Protein AF-A0A837HN76-F1 (afdb_monomer_lite)

Secondary structure (DSSP, 8-state):
----------------TT-----SSPB-TT-BSHHHHHHHHHHHHHH------SSB--HHHHHHHHHH-TT--B-HHHHHHHHT-

InterPro domains:
  IPR036365 PGBD-like superfamily [SSF47090] (22-83)
  IPR036366 PGBD superfamily [G3DSA:1.10.101.10] (19-85)

pLDDT: mean 71.06, std 16.54, range [32.06, 85.88]

Radius of gyration: 13.89 Å; chains: 1; bounding box: 26×21×50 Å

Foldseek 3Di:
DPPPDDPPPPPPPDDDPQAQCLDQDKDAQFFFDSSQLSVQVLCCVVPVPPDDSRRTCDPVNLVVCCVVDVVSICHPVNRVVSSVD

Sequence (85 aa):
MNAGATPATPASTSQSTGSYNFGTTTLKNGSKGEAVKELQRFLNDKLNLGLVLDGKLGPKTIAVINGLVADGLIGAKTKAMMNAQ

Structure (mmCIF, N/CA/C/O backbone):
data_AF-A0A837HN76-F1
#
_entry.id   AF-A0A837HN76-F1
#
loop_
_atom_site.group_PDB
_atom_site.id
_atom_site.type_symbol
_atom_site.label_atom_id
_atom_site.label_alt_id
_atom_site.label_comp_id
_atom_site.label_asym_id
_atom_site.label_entity_id
_atom_site.label_seq_id
_atom_site.pdbx_PDB_ins_code
_atom_site.Cartn_x
_atom_site.Cartn_y
_atom_site.Cartn_z
_atom_site.occupancy
_atom_site.B_iso_or_equiv
_atom_site.a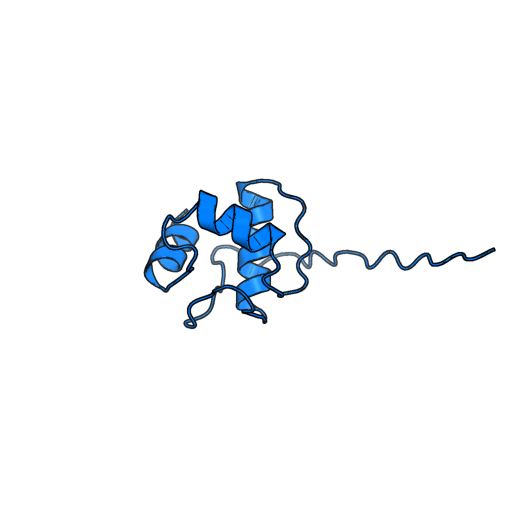uth_seq_id
_atom_site.auth_comp_id
_atom_site.auth_asym_id
_atom_site.auth_atom_id
_atom_site.pdbx_PDB_model_num
ATOM 1 N N . MET A 1 1 ? 7.209 -1.518 -39.090 1.00 40.50 1 MET A N 1
ATOM 2 C CA . MET A 1 1 ? 7.702 -2.161 -37.854 1.00 40.50 1 MET A CA 1
ATOM 3 C C . MET A 1 1 ? 7.241 -1.301 -36.681 1.00 40.50 1 MET A C 1
ATOM 5 O O . MET A 1 1 ? 7.648 -0.151 -36.617 1.00 40.50 1 MET A O 1
ATOM 9 N N . ASN A 1 2 ? 6.328 -1.781 -35.828 1.00 37.25 2 ASN A N 1
ATOM 10 C CA . ASN A 1 2 ? 5.870 -1.017 -34.658 1.00 37.25 2 ASN A CA 1
ATOM 11 C C . ASN A 1 2 ? 6.934 -1.101 -33.555 1.00 37.25 2 ASN A C 1
ATOM 13 O O . ASN A 1 2 ? 6.910 -2.001 -32.721 1.00 37.25 2 ASN A O 1
ATOM 17 N N . ALA A 1 3 ? 7.893 -0.178 -33.583 1.00 39.62 3 ALA A N 1
ATOM 18 C CA . ALA A 1 3 ? 8.835 0.034 -32.493 1.00 39.62 3 ALA A CA 1
ATOM 19 C C . ALA A 1 3 ? 8.190 0.962 -31.448 1.00 39.62 3 ALA A C 1
ATOM 21 O O . ALA A 1 3 ? 8.528 2.135 -31.337 1.00 39.62 3 ALA A O 1
ATOM 22 N N . GLY A 1 4 ? 7.221 0.433 -30.698 1.00 33.19 4 GLY A N 1
ATOM 23 C CA . GLY A 1 4 ? 6.639 1.088 -29.524 1.00 33.19 4 GLY A CA 1
ATOM 24 C C . GLY A 1 4 ? 7.520 0.890 -28.293 1.00 33.19 4 GLY A C 1
ATOM 25 O O . GLY A 1 4 ? 7.078 0.321 -27.301 1.00 33.19 4 GLY A O 1
ATOM 26 N N . ALA A 1 5 ? 8.786 1.295 -28.371 1.00 41.94 5 ALA A N 1
ATOM 27 C CA . ALA A 1 5 ? 9.647 1.364 -27.204 1.00 41.94 5 ALA A CA 1
ATOM 28 C C . ALA A 1 5 ? 9.387 2.699 -26.496 1.00 41.94 5 ALA A C 1
ATOM 30 O O . ALA A 1 5 ? 10.060 3.691 -26.748 1.00 41.94 5 ALA A O 1
ATOM 31 N N . THR A 1 6 ? 8.424 2.717 -25.579 1.00 32.06 6 THR A N 1
ATOM 32 C CA . THR A 1 6 ? 8.541 3.583 -24.404 1.00 32.06 6 THR A CA 1
ATOM 33 C C . THR A 1 6 ? 8.930 2.698 -23.230 1.00 32.06 6 THR A C 1
ATOM 35 O O . THR A 1 6 ? 8.047 2.179 -22.542 1.00 32.06 6 THR A O 1
ATOM 38 N N . PRO A 1 7 ? 10.233 2.492 -22.968 1.00 42.56 7 PRO A N 1
ATOM 39 C CA . PRO A 1 7 ? 10.664 2.253 -21.607 1.00 42.56 7 PRO A CA 1
ATOM 40 C C . PRO A 1 7 ? 10.287 3.514 -20.825 1.00 42.56 7 PRO A C 1
ATOM 42 O O . PRO A 1 7 ? 11.018 4.500 -20.813 1.00 42.56 7 PRO A O 1
ATOM 45 N N . ALA A 1 8 ? 9.102 3.520 -20.213 1.00 36.25 8 ALA A N 1
ATOM 46 C CA . ALA A 1 8 ? 8.875 4.396 -19.080 1.00 36.25 8 ALA A CA 1
ATOM 47 C C . ALA A 1 8 ? 9.799 3.863 -17.987 1.00 36.25 8 ALA A C 1
ATOM 49 O O . ALA A 1 8 ? 9.463 2.932 -17.257 1.00 36.25 8 ALA A O 1
ATOM 50 N N . THR A 1 9 ? 11.015 4.396 -17.973 1.00 33.53 9 THR A N 1
ATOM 51 C CA . THR A 1 9 ? 11.958 4.327 -16.872 1.00 33.53 9 THR A CA 1
ATOM 52 C C . THR A 1 9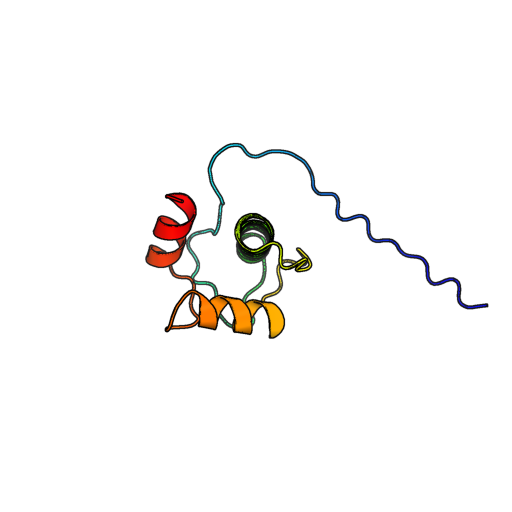 ? 11.152 4.454 -15.580 1.00 33.53 9 THR A C 1
ATOM 54 O O . THR A 1 9 ? 10.512 5.495 -15.396 1.00 33.53 9 THR A O 1
ATOM 57 N N . PRO A 1 10 ? 11.123 3.460 -14.671 1.00 47.34 10 PRO A N 1
ATOM 58 C CA . PRO A 1 10 ? 10.777 3.781 -13.306 1.00 47.34 10 PRO A CA 1
ATOM 59 C C . PRO A 1 10 ? 11.910 4.689 -12.841 1.00 47.34 10 PRO A C 1
ATOM 61 O O . PRO A 1 10 ? 12.988 4.227 -12.470 1.00 47.34 10 PRO A O 1
ATOM 64 N N . ALA A 1 11 ? 11.693 6.000 -12.936 1.00 42.28 11 ALA A N 1
ATOM 65 C CA . ALA A 1 11 ? 12.398 6.962 -12.122 1.00 42.28 11 ALA A CA 1
ATOM 66 C C . ALA A 1 11 ? 12.066 6.577 -10.677 1.00 42.28 11 ALA A C 1
ATOM 68 O O . ALA A 1 11 ? 11.101 7.046 -10.081 1.00 42.28 11 ALA A O 1
ATOM 69 N N . SER A 1 12 ? 12.829 5.622 -10.152 1.00 42.44 12 SER A N 1
ATOM 70 C CA . SER A 1 12 ? 12.949 5.374 -8.733 1.00 42.44 12 SER A CA 1
ATOM 71 C C . SER A 1 12 ? 13.798 6.532 -8.234 1.00 42.44 12 SER A C 1
ATOM 73 O O . SER A 1 12 ? 15.013 6.421 -8.087 1.00 42.44 12 SER A O 1
ATOM 75 N N . THR A 1 13 ? 13.181 7.713 -8.146 1.00 40.31 13 THR A N 1
ATOM 76 C CA . THR A 1 13 ? 13.821 8.879 -7.563 1.00 40.31 13 THR A CA 1
ATOM 77 C C . THR A 1 13 ? 14.089 8.517 -6.115 1.00 40.31 13 THR A C 1
ATOM 79 O O . THR A 1 13 ? 13.175 8.290 -5.320 1.00 40.31 13 THR A O 1
ATOM 82 N N . SER A 1 14 ? 15.376 8.363 -5.849 1.00 40.59 14 SER A N 1
ATOM 83 C CA . SER A 1 14 ? 16.007 8.171 -4.564 1.00 40.59 14 SER A CA 1
ATOM 84 C C . SER A 1 14 ? 15.336 8.952 -3.435 1.00 40.59 14 SER A C 1
ATOM 86 O O . SER A 1 14 ? 15.024 10.129 -3.575 1.00 40.59 14 SER A O 1
ATOM 88 N N . GLN A 1 15 ? 15.265 8.280 -2.284 1.00 43.03 15 GLN A N 1
ATOM 89 C CA . GLN A 1 15 ? 15.357 8.870 -0.947 1.00 43.03 15 GLN A CA 1
ATOM 90 C C . GLN A 1 15 ? 14.181 9.748 -0.486 1.00 43.03 15 GLN A C 1
ATOM 92 O O . GLN A 1 15 ? 14.154 10.961 -0.657 1.00 43.03 15 GLN A O 1
ATOM 97 N N . SER A 1 16 ? 13.319 9.152 0.338 1.00 39.88 16 SER A N 1
ATOM 98 C CA . SER A 1 16 ? 13.075 9.766 1.643 1.00 39.88 16 SER A CA 1
ATOM 99 C C . SER A 1 16 ? 13.283 8.707 2.715 1.00 39.88 16 SER A C 1
ATOM 101 O O . SER A 1 16 ? 12.522 7.755 2.867 1.00 39.88 16 SER A O 1
ATOM 103 N N . THR A 1 17 ? 14.420 8.837 3.380 1.00 43.09 17 THR A N 1
ATOM 104 C CA . THR A 1 17 ? 14.803 8.122 4.587 1.00 43.09 17 THR A CA 1
ATOM 105 C C . THR A 1 17 ? 13.694 8.210 5.635 1.00 43.09 17 THR A C 1
ATOM 107 O O . THR A 1 17 ? 13.470 9.269 6.215 1.00 43.09 17 THR A O 1
ATOM 110 N N . GLY A 1 18 ? 13.041 7.077 5.900 1.00 56.62 18 GLY A N 1
ATOM 111 C CA . GLY A 1 18 ? 12.496 6.759 7.221 1.00 56.62 18 GLY A CA 1
ATOM 112 C C . GLY A 1 18 ? 10.981 6.801 7.413 1.00 56.62 18 GLY A C 1
ATOM 113 O O . GLY A 1 18 ? 10.539 6.414 8.489 1.00 56.62 18 GLY A O 1
ATOM 114 N N . SER A 1 19 ? 10.160 7.234 6.449 1.00 62.41 19 SER A N 1
ATOM 115 C CA . SER A 1 19 ? 8.696 7.164 6.615 1.00 62.41 19 SER A CA 1
ATOM 116 C C . SER A 1 19 ? 7.932 7.151 5.293 1.00 62.41 19 SER A C 1
ATOM 118 O O . SER A 1 19 ? 8.047 8.069 4.481 1.00 62.41 19 SER A O 1
ATOM 120 N N . TYR A 1 20 ? 7.111 6.122 5.093 1.00 73.12 20 TYR A N 1
ATOM 121 C CA . TYR A 1 20 ? 6.198 6.035 3.958 1.00 73.12 20 TYR A CA 1
ATOM 122 C C . TYR A 1 20 ? 4.988 6.936 4.212 1.00 73.12 20 TYR A C 1
ATOM 124 O O . TYR A 1 20 ? 4.220 6.737 5.158 1.00 73.12 20 TYR A O 1
ATOM 132 N N . ASN A 1 21 ? 4.784 7.929 3.348 1.00 74.25 21 ASN A N 1
ATOM 133 C CA . ASN A 1 21 ? 3.689 8.882 3.506 1.00 74.25 21 ASN A CA 1
ATOM 134 C C . ASN A 1 21 ? 2.423 8.351 2.835 1.00 74.25 21 ASN A C 1
ATOM 136 O O . ASN A 1 21 ? 1.984 8.816 1.786 1.00 74.25 21 ASN A O 1
ATOM 140 N N . PHE A 1 22 ? 1.777 7.382 3.476 1.00 75.06 22 PHE A N 1
ATOM 141 C CA . PHE A 1 22 ? 0.523 6.826 2.972 1.00 75.06 22 PHE A CA 1
ATOM 142 C C . PHE A 1 22 ? -0.656 7.820 3.049 1.00 75.06 22 PHE A C 1
ATOM 144 O O . PHE A 1 22 ? -1.762 7.481 2.635 1.00 75.06 22 PHE A O 1
ATOM 151 N N . GLY A 1 23 ? -0.477 9.021 3.610 1.00 74.81 23 GLY A N 1
ATOM 152 C CA . GLY A 1 23 ? -1.537 10.010 3.836 1.00 74.81 23 GLY A CA 1
ATOM 153 C C . GLY A 1 23 ? -2.568 9.576 4.888 1.00 74.81 23 GLY A C 1
ATOM 154 O O . GLY A 1 23 ? -2.512 8.474 5.433 1.00 74.81 23 GLY A O 1
ATOM 155 N N . THR A 1 24 ? -3.559 10.422 5.163 1.00 73.44 24 THR A N 1
ATOM 156 C CA . THR A 1 24 ? -4.614 10.141 6.160 1.00 73.44 24 THR A CA 1
ATOM 157 C C . THR A 1 24 ? -5.803 9.366 5.585 1.00 73.44 24 THR A C 1
ATOM 159 O O . THR A 1 24 ? -6.520 8.699 6.326 1.00 73.44 24 THR A O 1
ATOM 162 N N . THR A 1 25 ? -5.982 9.370 4.262 1.00 78.62 25 THR A N 1
ATOM 163 C CA . THR A 1 25 ? -7.120 8.725 3.588 1.00 78.62 25 THR A CA 1
ATOM 164 C C . THR A 1 25 ? -6.982 7.210 3.529 1.00 78.62 25 THR A C 1
ATOM 166 O O . THR A 1 25 ? -5.982 6.697 3.028 1.00 78.62 25 THR A O 1
ATOM 169 N N . THR A 1 26 ? -8.000 6.474 3.966 1.00 84.38 26 THR A N 1
ATOM 170 C CA . THR A 1 26 ? -8.048 5.013 3.827 1.00 84.38 26 THR A CA 1
ATOM 171 C C . THR A 1 26 ? -7.957 4.594 2.358 1.00 84.38 26 THR A C 1
ATOM 173 O O . THR A 1 26 ? -8.749 5.043 1.528 1.00 84.38 26 THR A O 1
ATOM 176 N N . LEU A 1 27 ? -6.997 3.724 2.034 1.00 83.56 27 LEU A N 1
ATOM 177 C CA . LEU A 1 27 ? -6.834 3.188 0.683 1.00 83.56 27 LEU A CA 1
ATOM 178 C C . LEU A 1 27 ? -7.661 1.911 0.526 1.00 83.56 27 LEU A C 1
ATOM 180 O O . LEU A 1 27 ? -7.613 1.026 1.379 1.00 83.56 27 LEU A O 1
ATOM 184 N N . LYS A 1 28 ? -8.414 1.829 -0.569 1.00 82.31 28 LYS A N 1
ATOM 185 C CA . LYS A 1 28 ? -9.304 0.720 -0.931 1.00 82.31 28 LYS A CA 1
ATOM 186 C C . LYS A 1 28 ? -9.270 0.473 -2.441 1.00 82.31 28 LYS A C 1
ATOM 188 O O . LYS A 1 28 ? -8.625 1.207 -3.188 1.00 82.31 28 LYS A O 1
ATOM 193 N N . ASN A 1 29 ? -9.999 -0.542 -2.900 1.00 79.81 29 ASN A N 1
ATOM 194 C CA . ASN A 1 29 ? -10.284 -0.764 -4.322 1.00 79.81 29 ASN A CA 1
ATOM 195 C C . ASN A 1 29 ? -10.661 0.548 -5.034 1.00 79.81 29 ASN A C 1
ATOM 197 O O . ASN A 1 29 ? -11.587 1.241 -4.610 1.00 79.81 29 ASN A O 1
ATOM 201 N N . GLY A 1 30 ? -9.925 0.877 -6.099 1.00 77.44 30 GLY A N 1
ATOM 202 C CA . GLY A 1 30 ? -10.135 2.088 -6.892 1.00 77.44 30 GLY A CA 1
ATOM 203 C C . GLY A 1 30 ? -9.507 3.362 -6.314 1.00 77.44 30 GLY A C 1
ATOM 204 O O . GLY A 1 30 ? -9.587 4.412 -6.955 1.00 77.44 30 GLY A O 1
ATOM 205 N N . SER A 1 31 ? -8.855 3.303 -5.146 1.00 82.38 31 SER A N 1
ATOM 206 C CA . SER A 1 31 ? -8.076 4.430 -4.629 1.00 82.38 31 SER A CA 1
ATOM 207 C C . SER A 1 31 ? -6.926 4.774 -5.574 1.00 82.38 31 SER A C 1
ATOM 209 O O . SER A 1 31 ? -6.347 3.918 -6.247 1.00 82.38 31 SER A O 1
ATOM 211 N N . LYS A 1 32 ? -6.585 6.057 -5.629 1.00 84.75 32 LYS A N 1
ATOM 212 C CA . LYS A 1 32 ? -5.515 6.563 -6.483 1.00 84.75 32 LYS A CA 1
ATOM 213 C C . LYS A 1 32 ? -4.854 7.789 -5.869 1.00 84.75 32 LYS A C 1
ATOM 215 O O . LYS A 1 32 ? -5.482 8.487 -5.078 1.00 84.75 32 LYS A O 1
ATOM 220 N N . GLY A 1 33 ? -3.607 8.038 -6.248 1.00 83.19 33 GLY A N 1
ATOM 221 C CA . GLY A 1 33 ? -2.804 9.169 -5.790 1.00 83.19 33 GLY A CA 1
ATOM 222 C C . GLY A 1 33 ? -1.472 8.745 -5.179 1.00 83.19 33 GLY A C 1
ATOM 223 O O . GLY A 1 33 ? -1.072 7.581 -5.247 1.00 83.19 33 GLY A O 1
ATOM 224 N N . GLU A 1 34 ? -0.784 9.704 -4.566 1.00 83.81 34 GLU A N 1
ATOM 225 C CA . GLU A 1 34 ? 0.557 9.498 -4.002 1.00 83.81 34 GLU A CA 1
ATOM 226 C C . GLU A 1 34 ? 0.575 8.457 -2.885 1.00 83.81 34 GLU A C 1
ATOM 228 O O . GLU A 1 34 ? 1.434 7.583 -2.876 1.00 83.81 34 GLU A O 1
ATOM 233 N N . ALA A 1 35 ? -0.453 8.448 -2.037 1.00 82.88 35 ALA A N 1
ATOM 234 C CA . ALA A 1 35 ? -0.635 7.435 -1.003 1.00 82.88 35 ALA A CA 1
ATOM 235 C C . ALA A 1 35 ? -0.598 5.991 -1.546 1.00 82.88 35 ALA A C 1
ATOM 237 O O . ALA A 1 35 ? -0.081 5.087 -0.889 1.00 82.88 35 ALA A O 1
ATOM 238 N N . VAL A 1 36 ? -1.129 5.768 -2.756 1.00 84.62 36 VAL A N 1
ATOM 239 C CA . VAL A 1 36 ? -1.099 4.455 -3.414 1.00 84.62 36 VAL A CA 1
ATOM 240 C C . VAL A 1 36 ? 0.276 4.159 -4.005 1.00 84.62 36 VAL A C 1
ATOM 242 O O . VAL A 1 36 ? 0.702 3.009 -3.950 1.00 84.62 36 VAL A O 1
ATOM 245 N N . LYS A 1 37 ? 0.994 5.166 -4.522 1.00 85.88 37 LYS A N 1
ATOM 246 C CA . LYS A 1 37 ? 2.385 4.981 -4.969 1.00 85.88 37 LYS A CA 1
ATOM 247 C C . LYS A 1 37 ? 3.272 4.562 -3.804 1.00 85.88 37 LYS A C 1
ATOM 249 O O . LYS A 1 37 ? 4.009 3.594 -3.927 1.00 85.88 37 LYS A O 1
ATOM 254 N N . GLU A 1 38 ? 3.150 5.235 -2.663 1.00 85.38 38 GLU A N 1
ATOM 255 C CA . GLU A 1 38 ? 3.920 4.906 -1.459 1.00 85.38 38 GLU A CA 1
ATOM 256 C C . GLU A 1 38 ? 3.624 3.481 -0.983 1.00 85.38 38 GLU A C 1
ATOM 258 O O . GLU A 1 38 ? 4.541 2.723 -0.676 1.00 85.38 38 GLU A O 1
ATOM 263 N N . LEU A 1 39 ? 2.351 3.074 -1.014 1.00 82.44 39 LEU A N 1
ATOM 264 C CA . LEU A 1 39 ? 1.956 1.696 -0.742 1.00 82.44 39 LEU A CA 1
ATOM 265 C C . LEU A 1 39 ? 2.583 0.703 -1.722 1.00 82.44 39 LEU A C 1
ATOM 267 O O . LEU A 1 39 ? 3.136 -0.308 -1.306 1.00 82.44 39 LEU A O 1
ATOM 271 N N . GLN A 1 40 ? 2.487 0.966 -3.021 1.00 85.88 40 GLN A N 1
ATOM 272 C CA . GLN A 1 40 ? 3.077 0.113 -4.049 1.00 85.88 40 GLN A CA 1
ATOM 273 C C . GLN A 1 40 ? 4.597 0.004 -3.873 1.00 85.88 40 GLN A C 1
ATOM 275 O O . GLN A 1 40 ? 5.151 -1.075 -4.077 1.00 85.88 40 GLN A O 1
ATOM 280 N N . ARG A 1 41 ? 5.256 1.081 -3.427 1.00 84.88 41 ARG A N 1
ATOM 281 C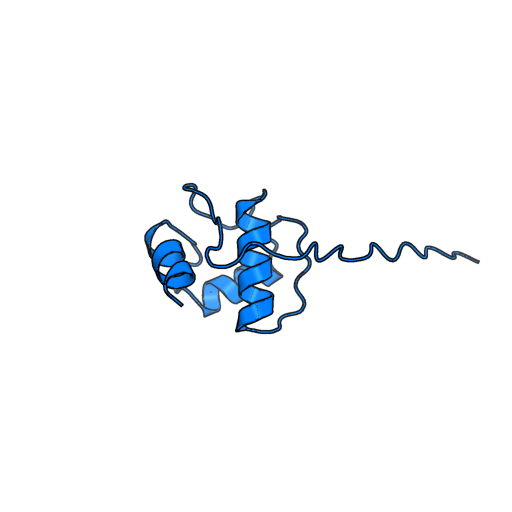 CA . ARG A 1 41 ? 6.690 1.083 -3.122 1.00 84.88 41 ARG A CA 1
ATOM 282 C C . ARG A 1 41 ? 6.990 0.195 -1.931 1.00 84.88 41 ARG A C 1
ATOM 284 O O . ARG A 1 41 ? 7.826 -0.685 -2.059 1.00 84.88 41 ARG A O 1
ATOM 291 N N . PHE A 1 42 ? 6.267 0.376 -0.829 1.00 82.50 42 PHE A N 1
ATOM 292 C CA . PHE A 1 42 ? 6.395 -0.463 0.362 1.00 82.50 42 PHE A CA 1
ATOM 293 C C . PHE A 1 42 ? 6.176 -1.947 0.043 1.00 82.50 42 PHE A C 1
ATOM 295 O O . PHE A 1 42 ? 6.932 -2.804 0.483 1.00 82.50 42 PHE A O 1
ATOM 302 N N . LEU A 1 43 ? 5.163 -2.260 -0.766 1.00 82.25 43 LEU A N 1
ATOM 303 C CA . LEU A 1 43 ? 4.871 -3.624 -1.203 1.00 82.25 43 LEU A CA 1
ATOM 304 C C . LEU A 1 43 ? 5.998 -4.207 -2.062 1.00 82.25 43 LEU A C 1
ATOM 306 O O . LEU A 1 43 ? 6.354 -5.369 -1.894 1.00 82.25 43 LEU A O 1
ATOM 310 N N . ASN A 1 44 ? 6.581 -3.419 -2.965 1.00 84.50 44 ASN A N 1
ATOM 311 C CA . ASN A 1 44 ? 7.755 -3.848 -3.723 1.00 84.50 44 ASN A CA 1
ATOM 312 C C . ASN A 1 44 ? 8.993 -4.005 -2.844 1.00 84.50 44 ASN A C 1
ATOM 314 O O . ASN A 1 44 ? 9.755 -4.931 -3.055 1.00 84.50 44 ASN A O 1
ATOM 318 N N . ASP A 1 45 ? 9.188 -3.143 -1.857 1.00 83.00 45 ASP A N 1
ATOM 319 C CA . ASP A 1 45 ? 10.330 -3.214 -0.948 1.00 83.00 45 ASP A CA 1
ATOM 320 C C . ASP A 1 45 ? 10.245 -4.447 -0.032 1.00 83.00 45 ASP A C 1
ATOM 322 O O . ASP A 1 45 ? 11.181 -5.238 0.054 1.00 83.00 45 ASP A O 1
ATOM 326 N N . LYS A 1 46 ? 9.079 -4.679 0.584 1.00 79.50 46 LYS A N 1
ATOM 327 C CA . LYS A 1 46 ? 8.872 -5.780 1.535 1.00 79.50 46 LYS A CA 1
ATOM 328 C C . LYS A 1 46 ? 8.639 -7.139 0.872 1.00 79.50 46 LYS A C 1
ATOM 330 O O . LYS A 1 46 ? 9.027 -8.155 1.439 1.00 79.50 46 LYS A O 1
ATOM 335 N N . LEU A 1 47 ? 7.959 -7.180 -0.276 1.00 78.81 47 LEU A N 1
ATOM 336 C CA . LEU A 1 47 ? 7.521 -8.428 -0.922 1.00 78.81 47 LEU A CA 1
ATOM 337 C C . LEU A 1 47 ? 8.109 -8.628 -2.329 1.00 78.81 47 LEU A C 1
ATOM 339 O O . LEU A 1 47 ? 7.830 -9.648 -2.954 1.00 78.81 47 LEU A O 1
ATOM 343 N N . ASN A 1 48 ? 8.893 -7.674 -2.845 1.00 79.75 48 ASN A N 1
ATOM 344 C CA . ASN A 1 48 ? 9.531 -7.726 -4.167 1.00 79.75 48 ASN A CA 1
ATOM 345 C C . ASN A 1 48 ? 8.579 -8.100 -5.315 1.00 79.75 48 ASN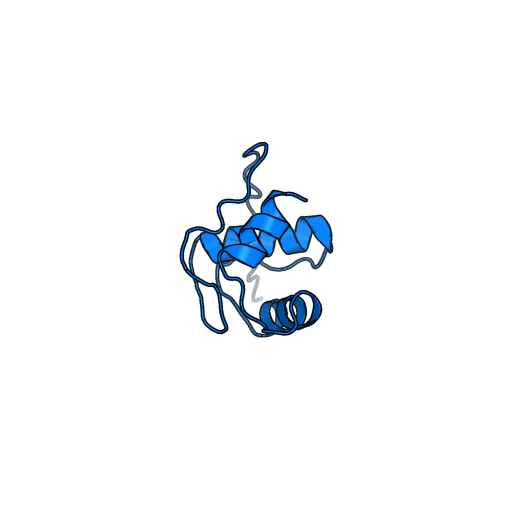 A C 1
ATOM 347 O O . ASN A 1 48 ? 8.896 -8.893 -6.198 1.00 79.75 48 ASN A O 1
ATOM 351 N N . LEU A 1 49 ? 7.380 -7.516 -5.294 1.00 75.31 49 LEU A N 1
ATOM 352 C CA . LEU A 1 49 ? 6.283 -7.873 -6.198 1.00 75.31 49 LEU A CA 1
ATOM 353 C C . LEU A 1 49 ? 6.401 -7.277 -7.607 1.00 75.31 49 LEU A C 1
ATOM 355 O O . LEU A 1 49 ? 5.606 -7.626 -8.479 1.00 75.31 49 LEU A O 1
ATOM 359 N N . GLY A 1 50 ? 7.337 -6.351 -7.836 1.00 78.31 50 GLY A N 1
ATOM 360 C CA . GLY A 1 50 ? 7.503 -5.683 -9.132 1.00 78.31 50 GLY A CA 1
ATOM 361 C C . GLY A 1 50 ? 6.256 -4.916 -9.600 1.00 78.31 50 GLY A C 1
ATOM 362 O O . GLY A 1 50 ? 6.009 -4.790 -10.799 1.00 78.31 50 GLY A O 1
ATOM 363 N N . LEU A 1 51 ? 5.432 -4.431 -8.669 1.00 79.19 51 LEU A N 1
ATOM 364 C CA . LEU A 1 51 ? 4.259 -3.611 -8.949 1.00 79.19 51 LEU A CA 1
ATOM 365 C C . LEU A 1 51 ? 4.665 -2.290 -9.605 1.00 79.19 51 LEU A C 1
ATOM 367 O O . LEU A 1 51 ? 5.667 -1.672 -9.252 1.00 79.19 51 LEU A O 1
ATOM 371 N N . VAL A 1 52 ? 3.826 -1.813 -10.519 1.00 79.88 52 VAL A N 1
ATOM 372 C CA . VAL A 1 52 ? 4.010 -0.497 -11.130 1.00 79.88 52 VAL A CA 1
ATOM 373 C C . VAL A 1 52 ? 3.522 0.579 -10.163 1.00 79.88 52 VAL A C 1
ATOM 375 O O . VAL A 1 52 ? 2.371 0.548 -9.730 1.00 79.88 52 VAL A O 1
ATOM 378 N N . LEU A 1 53 ? 4.383 1.556 -9.877 1.00 83.06 53 LEU A N 1
ATOM 379 C CA . LEU A 1 53 ? 4.125 2.739 -9.042 1.00 83.06 53 LEU A CA 1
ATOM 380 C C . LEU A 1 53 ? 3.257 3.789 -9.768 1.00 83.06 53 LEU A C 1
ATOM 382 O O . LEU A 1 53 ? 3.555 4.982 -9.771 1.00 83.06 53 LEU A O 1
ATOM 386 N N . ASP A 1 54 ? 2.177 3.350 -10.415 1.00 82.19 54 ASP A N 1
ATOM 387 C CA . ASP A 1 54 ? 1.253 4.225 -11.156 1.00 82.19 54 ASP A CA 1
ATOM 388 C C . ASP A 1 54 ? 0.365 5.050 -10.205 1.00 82.19 54 ASP A C 1
ATOM 390 O O . ASP A 1 54 ? -0.300 6.004 -10.609 1.00 82.19 54 ASP A O 1
ATOM 394 N N . GLY A 1 55 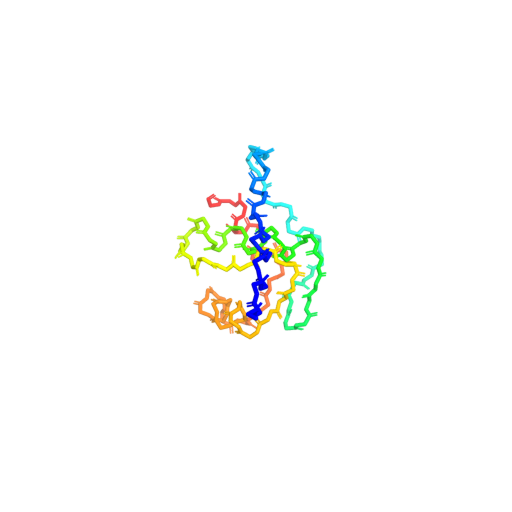? 0.347 4.704 -8.912 1.00 82.06 55 GLY A N 1
ATOM 395 C CA . GLY A 1 55 ? -0.516 5.354 -7.935 1.00 82.06 55 GLY A CA 1
ATOM 396 C C . GLY A 1 55 ? -1.978 5.001 -8.145 1.00 82.06 55 GLY A C 1
ATOM 397 O O . GLY A 1 55 ? -2.850 5.779 -7.772 1.00 82.06 55 GLY A O 1
ATOM 398 N N . LYS A 1 56 ? -2.256 3.848 -8.758 1.00 83.94 56 LYS A N 1
ATOM 399 C CA . LYS A 1 56 ? -3.601 3.305 -8.951 1.00 83.94 56 LYS A CA 1
ATOM 400 C C . LYS A 1 56 ? -3.710 1.938 -8.304 1.00 83.94 56 LYS A C 1
ATOM 402 O O . LYS A 1 56 ? -2.917 1.040 -8.583 1.00 83.94 56 LYS A O 1
ATOM 407 N N . LEU A 1 57 ? -4.724 1.776 -7.460 1.00 81.69 57 LEU A N 1
ATOM 408 C CA . LEU A 1 57 ? -4.976 0.528 -6.756 1.00 81.69 57 LEU A CA 1
ATOM 409 C C . LEU A 1 57 ? -5.765 -0.424 -7.661 1.00 81.69 57 LEU A C 1
ATOM 411 O O . LEU A 1 57 ? -6.994 -0.454 -7.648 1.00 81.69 57 LEU A O 1
ATOM 415 N N . GLY A 1 58 ? -5.028 -1.165 -8.490 1.00 80.50 58 GLY A N 1
ATOM 416 C CA . GLY A 1 58 ? -5.574 -2.180 -9.388 1.00 80.50 58 GLY A CA 1
ATOM 417 C C . GLY A 1 58 ? -5.794 -3.540 -8.710 1.00 80.50 58 GLY A C 1
ATOM 418 O O . GLY A 1 58 ? -5.322 -3.764 -7.592 1.00 80.50 58 GLY A O 1
ATOM 419 N N . PRO A 1 59 ? -6.443 -4.494 -9.402 1.00 81.12 59 PRO A N 1
ATOM 420 C CA . PRO A 1 59 ? -6.780 -5.809 -8.848 1.00 81.12 59 PRO A CA 1
ATOM 421 C C . PRO A 1 59 ? -5.554 -6.601 -8.369 1.00 81.12 59 PRO A C 1
ATOM 423 O O . PRO A 1 59 ? -5.636 -7.289 -7.357 1.00 81.12 59 PRO A O 1
ATOM 426 N N . LYS A 1 60 ? -4.392 -6.447 -9.025 1.00 79.69 60 LYS A N 1
ATOM 427 C CA . LYS A 1 60 ? -3.127 -7.064 -8.580 1.00 79.69 60 LYS A CA 1
ATOM 428 C C . LYS A 1 60 ? -2.683 -6.556 -7.206 1.00 79.69 60 LYS A C 1
ATOM 430 O O . LYS A 1 60 ? -2.343 -7.352 -6.342 1.00 79.69 60 LYS A O 1
ATOM 435 N N . THR A 1 61 ? -2.714 -5.240 -6.987 1.00 79.94 61 THR A N 1
ATOM 436 C CA . THR A 1 61 ? -2.365 -4.654 -5.685 1.00 79.94 61 THR A CA 1
ATOM 437 C C . THR A 1 61 ? -3.419 -5.017 -4.637 1.00 79.94 61 THR A C 1
ATOM 439 O O . THR A 1 61 ? -3.062 -5.354 -3.519 1.00 79.94 61 THR A O 1
ATOM 442 N N . ILE A 1 62 ? -4.705 -5.043 -4.997 1.00 80.94 62 ILE A N 1
ATOM 443 C CA . ILE A 1 62 ? -5.786 -5.462 -4.092 1.00 80.94 62 ILE A CA 1
ATOM 444 C C . ILE A 1 62 ? -5.611 -6.904 -3.618 1.00 80.94 62 ILE A C 1
ATOM 446 O O . ILE A 1 62 ? -5.760 -7.155 -2.425 1.00 80.94 62 ILE A O 1
ATOM 450 N N . ALA A 1 63 ? -5.267 -7.840 -4.505 1.00 83.25 63 ALA A N 1
ATOM 451 C CA . ALA A 1 63 ? -5.028 -9.232 -4.125 1.00 83.25 63 ALA A CA 1
ATOM 452 C C . ALA A 1 63 ? -3.938 -9.344 -3.047 1.00 83.25 63 ALA A C 1
ATOM 454 O O . ALA A 1 63 ? -4.100 -10.050 -2.057 1.00 83.25 63 ALA A O 1
ATOM 455 N N . VAL A 1 64 ? -2.869 -8.564 -3.203 1.00 80.94 64 VAL A N 1
ATOM 456 C CA . VAL A 1 64 ? -1.770 -8.495 -2.238 1.00 80.94 64 VAL A CA 1
ATOM 457 C C . VAL A 1 64 ? -2.235 -7.899 -0.907 1.00 80.94 64 VAL A C 1
ATOM 459 O O . VAL A 1 64 ? -1.937 -8.452 0.147 1.00 80.94 64 VAL A O 1
ATOM 462 N N . ILE A 1 65 ? -3.004 -6.805 -0.932 1.00 80.19 65 ILE A N 1
ATOM 463 C CA . ILE A 1 65 ? -3.517 -6.162 0.289 1.00 80.19 65 ILE A CA 1
ATOM 464 C C . ILE A 1 65 ? -4.460 -7.091 1.048 1.00 80.19 65 ILE A C 1
ATOM 466 O O . ILE A 1 65 ? -4.353 -7.160 2.264 1.00 80.19 65 ILE A O 1
ATOM 470 N N . ASN A 1 66 ? -5.337 -7.821 0.356 1.00 80.00 66 ASN A N 1
ATOM 471 C CA . ASN A 1 66 ? -6.199 -8.821 0.995 1.00 80.00 66 ASN A CA 1
ATOM 472 C C . ASN A 1 66 ? -5.382 -9.955 1.636 1.00 80.00 66 ASN A C 1
ATOM 474 O O . ASN A 1 66 ? -5.801 -10.514 2.642 1.00 80.00 66 ASN A O 1
ATOM 478 N N . GLY A 1 67 ? -4.205 -10.273 1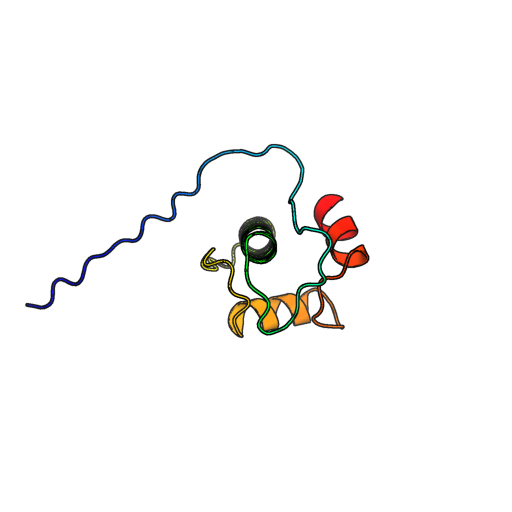.086 1.00 76.94 67 GLY A N 1
ATOM 479 C CA . GLY A 1 67 ? -3.267 -11.213 1.702 1.00 76.94 67 GLY A CA 1
ATOM 480 C C . GLY A 1 67 ? -2.551 -10.660 2.941 1.00 76.94 67 GLY A C 1
ATOM 481 O O . GLY A 1 67 ? -2.212 -11.424 3.838 1.00 76.94 67 GLY A O 1
ATOM 482 N N . LEU A 1 68 ? -2.329 -9.344 3.013 1.00 75.62 68 LEU A N 1
ATOM 483 C CA . LEU A 1 68 ? -1.683 -8.672 4.154 1.00 75.62 68 LEU A CA 1
ATOM 484 C C . LEU A 1 68 ? -2.667 -8.286 5.263 1.00 75.62 68 LEU A C 1
ATOM 486 O O . LEU A 1 68 ? -2.308 -8.263 6.438 1.00 75.62 68 LEU A O 1
ATOM 490 N N . VAL A 1 69 ? -3.889 -7.918 4.888 1.00 74.00 69 VAL A N 1
ATOM 491 C CA . VAL A 1 69 ? -4.922 -7.392 5.775 1.00 74.00 69 VAL A CA 1
ATOM 492 C C . VAL A 1 69 ? -6.234 -8.063 5.404 1.00 74.00 69 VAL A C 1
ATOM 494 O O . VAL A 1 69 ? -6.720 -7.888 4.290 1.00 74.00 69 VAL A O 1
ATOM 497 N N . ALA A 1 70 ? -6.843 -8.767 6.358 1.00 69.44 70 ALA A N 1
ATOM 498 C CA . ALA A 1 70 ? -8.100 -9.488 6.142 1.00 69.44 70 ALA A CA 1
ATOM 499 C C . ALA A 1 70 ? -9.256 -8.588 5.658 1.00 69.44 70 ALA A C 1
ATOM 501 O O . ALA A 1 70 ? -10.177 -9.061 5.005 1.00 69.44 70 ALA A O 1
ATOM 502 N N . ASP A 1 71 ? -9.195 -7.291 5.969 1.00 69.88 71 ASP A N 1
ATOM 503 C CA . ASP A 1 71 ? -10.207 -6.304 5.584 1.00 69.88 71 ASP A CA 1
ATOM 504 C C . ASP A 1 71 ? -10.014 -5.785 4.147 1.00 69.88 71 ASP A C 1
ATOM 506 O O . ASP A 1 71 ? -10.930 -5.224 3.563 1.00 69.88 71 ASP A O 1
ATOM 510 N N . GLY A 1 72 ? -8.822 -5.932 3.551 1.00 70.00 72 GLY A N 1
ATOM 511 C CA . GLY A 1 72 ? -8.520 -5.388 2.220 1.00 70.00 72 GLY A CA 1
ATOM 512 C C . GLY A 1 72 ? -8.458 -3.850 2.153 1.00 70.00 72 GLY A C 1
ATOM 513 O O . GLY A 1 72 ? -8.222 -3.289 1.077 1.00 70.00 72 GLY A O 1
ATOM 514 N N . LEU A 1 73 ? -8.645 -3.155 3.283 1.00 78.56 73 LEU A N 1
ATOM 515 C CA . LEU A 1 73 ? -8.487 -1.710 3.422 1.00 78.56 73 LEU A CA 1
ATOM 516 C C . LEU A 1 73 ? -7.205 -1.355 4.187 1.00 78.56 73 LEU A C 1
ATOM 518 O O . LEU A 1 73 ? -6.844 -1.952 5.202 1.00 78.56 73 LEU A O 1
ATOM 522 N N . ILE A 1 74 ? -6.542 -0.296 3.728 1.00 80.44 74 ILE A N 1
ATOM 523 C CA . ILE A 1 74 ? -5.366 0.275 4.388 1.00 80.44 74 ILE A CA 1
ATOM 524 C C . ILE A 1 74 ? -5.776 1.584 5.044 1.00 80.44 74 ILE A C 1
ATOM 526 O O . ILE A 1 74 ? -5.688 2.669 4.459 1.00 80.44 74 ILE A O 1
ATOM 530 N N . GLY A 1 75 ? -6.282 1.456 6.268 1.00 79.69 75 GLY A N 1
ATOM 531 C CA . GLY A 1 75 ? -6.616 2.578 7.139 1.00 79.69 75 GLY A CA 1
ATOM 532 C C . GLY A 1 75 ? -5.412 3.087 7.932 1.00 79.69 75 GLY A C 1
ATOM 533 O O . GLY A 1 75 ? -4.305 2.558 7.831 1.00 79.69 75 GLY A O 1
ATOM 534 N N . ALA A 1 76 ? -5.639 4.097 8.773 1.00 80.69 76 ALA A N 1
ATOM 535 C CA . ALA A 1 76 ? -4.599 4.695 9.615 1.00 80.69 76 ALA A CA 1
ATOM 536 C C . ALA A 1 76 ? -3.863 3.667 10.497 1.00 80.69 76 ALA A C 1
ATOM 538 O O . ALA A 1 76 ? -2.645 3.741 10.623 1.00 80.69 76 ALA A O 1
ATOM 539 N N . LYS A 1 77 ? -4.575 2.665 11.041 1.00 80.88 77 LYS A N 1
ATOM 540 C CA . LYS A 1 77 ? -3.968 1.583 11.840 1.00 80.88 77 LYS A CA 1
ATOM 541 C C . LYS A 1 77 ? -2.966 0.762 11.026 1.00 80.88 77 LYS A C 1
ATOM 543 O O . LYS A 1 77 ? -1.827 0.606 11.443 1.00 80.88 77 LYS A O 1
ATOM 548 N N . THR A 1 78 ? -3.364 0.288 9.846 1.00 81.50 78 THR A N 1
ATOM 549 C CA . THR A 1 78 ? -2.490 -0.485 8.951 1.00 81.50 78 THR A CA 1
ATOM 550 C C . THR A 1 78 ? -1.275 0.331 8.518 1.00 81.50 78 THR A C 1
ATOM 552 O O . THR A 1 78 ? -0.162 -0.177 8.511 1.00 81.50 78 THR A O 1
ATOM 555 N N . LYS A 1 79 ? -1.469 1.617 8.211 1.00 79.50 79 LYS A N 1
ATOM 556 C CA . LYS A 1 79 ? -0.379 2.533 7.846 1.00 79.50 79 LYS A CA 1
ATOM 557 C C . LYS A 1 79 ? 0.614 2.727 8.980 1.00 79.50 79 LYS A C 1
ATOM 559 O O . LYS A 1 79 ? 1.811 2.700 8.731 1.00 79.50 79 LYS A O 1
ATOM 564 N N . ALA A 1 80 ? 0.125 2.892 10.207 1.00 79.94 80 ALA A N 1
ATOM 565 C CA . ALA A 1 80 ? 0.978 2.987 11.384 1.00 79.94 80 ALA A CA 1
ATOM 566 C C . ALA A 1 80 ? 1.804 1.706 11.569 1.00 79.94 80 ALA A C 1
ATOM 568 O O . ALA A 1 80 ? 3.005 1.796 11.786 1.00 79.94 80 ALA A O 1
ATOM 569 N N . MET A 1 81 ? 1.191 0.531 11.381 1.00 78.12 81 MET A N 1
ATOM 570 C CA . MET A 1 81 ? 1.904 -0.753 11.402 1.00 78.12 81 MET A CA 1
ATOM 571 C C . MET A 1 81 ? 2.967 -0.836 10.296 1.00 78.12 81 MET A C 1
ATOM 573 O O . MET A 1 81 ? 4.085 -1.253 10.558 1.00 78.12 81 MET A O 1
ATOM 577 N N . MET A 1 82 ? 2.646 -0.407 9.071 1.00 76.75 82 MET A N 1
ATOM 578 C CA . MET A 1 82 ? 3.586 -0.394 7.941 1.00 76.75 82 MET A CA 1
ATOM 579 C C . MET A 1 82 ? 4.737 0.601 8.135 1.00 76.75 82 MET A C 1
ATOM 581 O O . MET A 1 82 ? 5.845 0.325 7.694 1.00 76.75 82 MET A O 1
ATOM 585 N N . ASN A 1 83 ? 4.487 1.745 8.781 1.00 74.06 83 ASN A N 1
ATOM 586 C CA . ASN A 1 83 ? 5.514 2.751 9.065 1.00 74.06 83 ASN A CA 1
ATOM 587 C C . ASN A 1 83 ? 6.370 2.405 10.295 1.00 74.06 83 ASN A C 1
ATOM 589 O O . ASN A 1 83 ? 7.426 2.995 10.483 1.00 74.06 83 ASN A O 1
ATOM 593 N N . ALA A 1 84 ? 5.910 1.476 11.135 1.00 72.25 84 ALA A N 1
ATOM 594 C CA . ALA A 1 84 ? 6.649 0.949 12.281 1.00 72.25 84 ALA A CA 1
ATOM 595 C C . ALA A 1 84 ? 7.524 -0.277 11.937 1.00 72.25 84 ALA A C 1
ATOM 597 O O . ALA A 1 84 ? 8.144 -0.843 12.836 1.00 72.25 84 ALA A O 1
ATOM 598 N N . GLN A 1 85 ? 7.535 -0.706 10.668 1.00 61.28 85 GLN A N 1
ATOM 599 C CA . GLN A 1 85 ? 8.200 -1.914 10.150 1.00 61.28 85 GLN A CA 1
ATOM 600 C C . GLN A 1 85 ? 9.526 -1.634 9.445 1.00 61.28 85 GLN A C 1
ATOM 602 O O . GLN A 1 85 ? 9.747 -0.505 8.967 1.00 61.28 85 GLN A O 1
#

Organism: NCBI:txid1618759